Protein AF-A0AAV7JMI4-F1 (afdb_monomer)

Sequence (101 aa):
MSITIGGTFTEIEFSDTDESDTSDNESENPVVENICVICLMPRTTTWIFLPCKHANCCAACSKRIEELNQTHPVCRAPIISRFQIMLSSYTHVYPLFHSFT

Solvent-accessible surface area (backbone atoms only — not comparable to full-atom values): 7055 Å² total; per-residue (Å²): 139,85,86,82,83,86,78,82,88,76,86,75,88,79,80,88,81,91,78,85,80,84,72,88,72,84,65,84,66,76,76,72,85,43,47,12,79,83,80,71,41,81,35,96,48,40,36,34,35,32,82,77,65,50,60,50,36,25,71,69,58,50,53,50,39,64,75,72,67,38,41,38,88,87,81,63,43,62,49,81,49,71,50,78,49,84,78,77,79,78,77,84,85,74,88,92,82,82,85,93,126

Organism: NCBI:txid111878

Mean predicted aligned error: 17.07 Å

Structure (mmCIF, N/CA/C/O backbone):
data_AF-A0AAV7JMI4-F1
#
_entry.id   AF-A0AAV7JMI4-F1
#
loop_
_atom_site.group_PDB
_atom_site.id
_atom_site.type_symbol
_atom_site.label_atom_id
_atom_site.label_alt_id
_atom_site.label_comp_id
_atom_site.label_asym_id
_atom_site.label_entity_id
_atom_site.label_seq_id
_atom_site.pdbx_PDB_ins_code
_atom_site.Cartn_x
_atom_site.Cartn_y
_atom_site.Cartn_z
_atom_site.occupancy
_atom_site.B_iso_or_equiv
_atom_site.auth_seq_id
_atom_site.auth_comp_id
_atom_site.auth_asym_id
_atom_site.auth_atom_id
_atom_site.pdbx_PDB_model_num
ATOM 1 N N . MET A 1 1 ? -48.925 5.303 -17.552 1.00 41.19 1 ME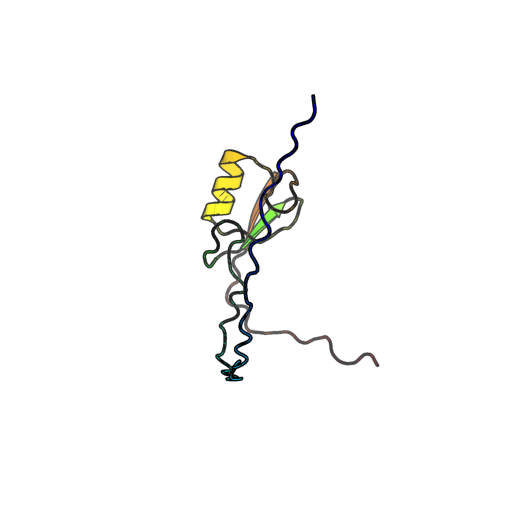T A N 1
ATOM 2 C CA . MET A 1 1 ? -48.514 6.547 -18.234 1.00 41.19 1 MET A CA 1
ATOM 3 C C . MET A 1 1 ? -47.257 6.211 -19.003 1.00 41.19 1 MET A C 1
ATOM 5 O O . MET A 1 1 ? -46.219 5.987 -18.398 1.00 41.19 1 MET A O 1
ATOM 9 N N . SER A 1 2 ? -47.409 5.993 -20.302 1.00 40.62 2 SER A N 1
ATOM 10 C CA . SER A 1 2 ? -46.362 5.483 -21.184 1.00 40.62 2 SER A CA 1
ATOM 11 C C . SER A 1 2 ? -45.641 6.676 -21.794 1.00 40.62 2 SER A C 1
ATOM 13 O O . SER A 1 2 ? -46.296 7.526 -22.390 1.00 40.62 2 SER A O 1
ATOM 15 N N . ILE A 1 3 ? -44.321 6.754 -21.648 1.00 55.12 3 ILE A N 1
ATOM 16 C CA . ILE A 1 3 ? -43.516 7.726 -22.390 1.00 55.12 3 ILE A CA 1
ATOM 17 C C . ILE A 1 3 ? -42.941 6.978 -23.587 1.00 55.12 3 ILE A C 1
ATOM 19 O O . ILE A 1 3 ? -41.970 6.236 -23.478 1.00 55.12 3 ILE A O 1
ATOM 23 N N . THR A 1 4 ? -43.611 7.125 -24.724 1.00 47.91 4 THR A N 1
ATOM 24 C CA . THR A 1 4 ? -43.099 6.748 -26.040 1.00 47.91 4 THR A CA 1
ATOM 25 C C . THR A 1 4 ? -42.148 7.837 -26.514 1.00 47.91 4 THR A C 1
ATOM 27 O O . THR A 1 4 ? -42.587 8.961 -26.755 1.00 47.91 4 THR A O 1
ATOM 30 N N . ILE A 1 5 ? -40.867 7.512 -26.675 1.00 65.06 5 ILE A N 1
ATOM 31 C CA . ILE A 1 5 ? -39.925 8.364 -27.405 1.00 65.06 5 ILE A CA 1
ATOM 32 C C . ILE A 1 5 ? -39.696 7.698 -28.759 1.00 65.06 5 ILE A C 1
ATOM 34 O O . ILE A 1 5 ? -38.902 6.771 -28.888 1.00 65.06 5 ILE A O 1
ATOM 38 N N . GLY A 1 6 ? -40.468 8.144 -29.749 1.00 48.12 6 GLY A N 1
ATOM 39 C CA . GLY A 1 6 ? -40.142 7.969 -31.157 1.00 48.12 6 GLY A CA 1
ATOM 40 C C . GLY A 1 6 ? -39.098 9.014 -31.536 1.00 48.12 6 GLY A C 1
ATOM 41 O O . GLY A 1 6 ? -39.329 10.208 -31.351 1.00 48.12 6 GLY A O 1
ATOM 42 N N . GLY A 1 7 ? -37.950 8.564 -32.026 1.00 49.78 7 GLY A N 1
ATOM 43 C CA . GLY A 1 7 ? -36.860 9.416 -32.487 1.00 49.78 7 GLY A CA 1
ATOM 44 C C . GLY A 1 7 ? -36.130 8.711 -33.620 1.00 49.78 7 GLY A C 1
ATOM 45 O O . GLY A 1 7 ? -35.787 7.541 -33.506 1.00 49.78 7 GLY A O 1
ATOM 46 N N . THR A 1 8 ? -36.007 9.415 -34.733 1.00 48.16 8 THR A N 1
ATOM 47 C CA . THR A 1 8 ? -35.653 8.964 -36.080 1.00 48.16 8 THR A CA 1
ATOM 48 C C . THR A 1 8 ? -34.282 8.297 -36.179 1.00 48.16 8 THR A C 1
ATOM 50 O O . THR A 1 8 ? -33.296 8.809 -35.658 1.00 48.16 8 THR A O 1
ATOM 53 N N . PHE A 1 9 ? -34.242 7.177 -36.901 1.00 60.94 9 PHE A N 1
ATOM 54 C CA . PHE A 1 9 ? -33.045 6.431 -37.277 1.00 60.94 9 PHE A CA 1
ATOM 55 C C . PHE A 1 9 ? -32.174 7.306 -38.192 1.00 60.94 9 PHE A C 1
ATOM 57 O O . PHE A 1 9 ? -32.538 7.555 -39.338 1.00 60.94 9 PHE A O 1
ATOM 64 N N . THR A 1 10 ? -31.065 7.837 -37.680 1.00 56.00 10 THR A N 1
ATOM 65 C CA . THR A 1 10 ? -30.016 8.427 -38.520 1.00 56.00 10 THR A CA 1
ATOM 66 C C . THR A 1 10 ? -29.093 7.306 -38.969 1.00 56.00 10 THR A C 1
ATOM 68 O O . THR A 1 10 ? -28.399 6.713 -38.144 1.00 56.00 10 THR A O 1
ATOM 71 N N . GLU A 1 11 ? -29.121 7.007 -40.265 1.00 60.22 11 GLU A N 1
ATOM 72 C CA . GLU A 1 11 ? -28.150 6.148 -40.936 1.00 60.22 11 GLU A CA 1
ATOM 73 C C . GLU A 1 11 ? -26.770 6.805 -40.814 1.00 60.22 11 GLU A C 1
ATOM 75 O O . GLU A 1 11 ? -26.563 7.935 -41.252 1.00 60.22 11 GLU A O 1
ATOM 80 N N . ILE A 1 12 ? -25.842 6.129 -40.138 1.00 63.66 12 ILE A N 1
ATOM 81 C CA . ILE A 1 12 ? -24.442 6.540 -40.065 1.00 63.66 12 ILE A CA 1
ATOM 82 C C . ILE A 1 12 ? -23.722 5.676 -41.095 1.00 63.66 12 ILE A C 1
ATOM 84 O O . ILE A 1 12 ? -23.568 4.473 -40.888 1.00 63.66 12 ILE A O 1
ATOM 88 N N . GLU A 1 13 ? -23.335 6.275 -42.222 1.00 60.88 13 GLU A N 1
ATOM 89 C CA . GLU A 1 13 ? -22.467 5.633 -43.208 1.00 60.88 13 GLU A CA 1
ATOM 90 C C . GLU A 1 13 ? -21.093 5.391 -42.568 1.00 60.88 13 GLU A C 1
ATOM 92 O O . GLU A 1 13 ? -20.330 6.320 -42.299 1.00 60.88 13 GLU A O 1
ATOM 97 N N . PHE A 1 14 ? -20.804 4.126 -42.266 1.00 60.50 14 PHE A N 1
ATOM 98 C CA . PHE A 1 14 ? -19.501 3.684 -41.790 1.00 60.50 14 PHE A CA 1
ATOM 99 C C . PHE A 1 14 ? -18.606 3.462 -43.011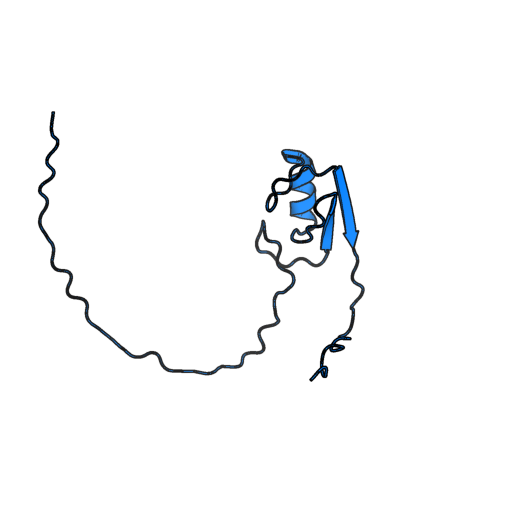 1.00 60.50 14 PHE A C 1
ATOM 101 O O . PHE A 1 14 ? -18.795 2.515 -43.769 1.00 60.50 14 PHE A O 1
ATOM 108 N N . SER A 1 15 ? -17.674 4.384 -43.240 1.00 60.19 15 SER A N 1
ATOM 109 C CA . SER A 1 15 ? -16.640 4.249 -44.264 1.00 60.19 15 SER A CA 1
ATOM 110 C C . SER A 1 15 ? -15.501 3.406 -43.687 1.00 60.19 15 SER A C 1
ATOM 112 O O . SER A 1 15 ? -14.736 3.899 -42.856 1.00 60.19 15 SER A O 1
ATOM 114 N N . ASP A 1 16 ? -15.388 2.156 -44.136 1.00 54.34 16 ASP A N 1
ATOM 115 C CA . ASP A 1 16 ? -14.231 1.296 -43.889 1.00 54.34 16 ASP A CA 1
ATOM 116 C C . ASP A 1 16 ? -12.986 1.908 -44.549 1.00 54.34 16 ASP A C 1
ATOM 118 O O . ASP A 1 16 ? -12.884 1.997 -45.773 1.00 54.34 16 ASP A O 1
ATOM 122 N N . THR A 1 17 ? -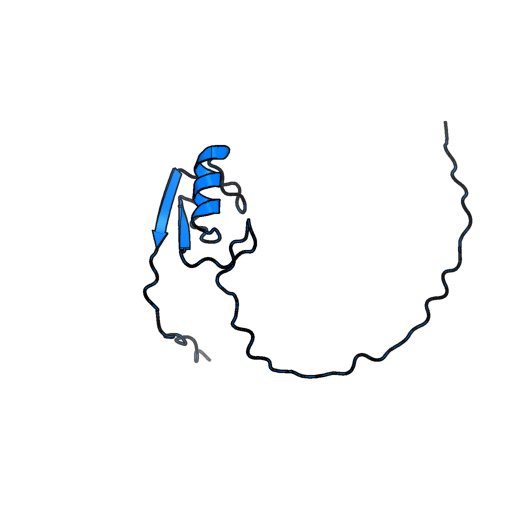12.031 2.366 -43.742 1.00 60.28 17 THR A N 1
ATOM 123 C CA . THR A 1 17 ? -10.667 2.654 -44.203 1.00 60.28 17 THR A CA 1
ATOM 124 C C . THR A 1 17 ? -9.726 1.745 -43.434 1.00 60.28 17 THR A C 1
ATOM 126 O O . THR A 1 17 ? -9.421 1.978 -42.265 1.00 60.28 17 THR A O 1
ATOM 129 N N . ASP A 1 18 ? -9.348 0.671 -44.115 1.00 54.44 18 ASP A N 1
ATOM 130 C CA . ASP A 1 18 ? -8.445 -0.380 -43.674 1.00 54.44 18 ASP A CA 1
ATOM 131 C C . ASP A 1 18 ? -7.028 -0.040 -44.148 1.00 54.44 18 ASP A C 1
ATOM 133 O O . ASP A 1 18 ? -6.712 -0.210 -45.319 1.00 54.44 18 ASP A O 1
ATOM 137 N N . GLU A 1 19 ? -6.205 0.504 -43.254 1.00 61.31 19 GLU A N 1
ATOM 138 C CA . GLU A 1 19 ? -4.757 0.667 -43.442 1.00 61.31 19 GLU A CA 1
ATOM 139 C C . GLU A 1 19 ? -4.098 0.597 -42.047 1.00 61.31 19 GLU A C 1
ATOM 141 O O . GLU A 1 19 ? -3.717 1.613 -41.459 1.00 61.31 19 GLU A O 1
ATOM 146 N N . SER A 1 20 ? -4.016 -0.600 -41.453 1.00 54.19 20 SER A N 1
ATOM 147 C CA . SER A 1 20 ? -3.144 -0.831 -40.293 1.00 54.19 20 SER A CA 1
ATOM 148 C C . SER A 1 20 ? -1.797 -1.362 -40.774 1.00 54.19 20 SER A C 1
ATOM 150 O O . SER A 1 20 ? -1.594 -2.569 -40.906 1.00 54.19 20 SER A O 1
ATOM 152 N N . ASP A 1 21 ? -0.891 -0.431 -41.051 1.00 51.69 21 ASP A N 1
ATOM 153 C CA . ASP A 1 21 ? 0.502 -0.695 -41.388 1.00 51.69 21 ASP A CA 1
ATOM 154 C C . ASP A 1 21 ? 1.204 -1.337 -40.174 1.00 51.69 21 ASP A C 1
ATOM 156 O O . ASP A 1 21 ? 1.407 -0.716 -39.124 1.00 51.69 21 ASP A O 1
ATOM 160 N N . THR A 1 22 ? 1.513 -2.628 -40.297 1.00 55.84 22 THR A N 1
ATOM 161 C CA . THR A 1 22 ? 2.334 -3.405 -39.362 1.00 55.84 22 THR A CA 1
ATOM 162 C C . THR A 1 22 ? 3.755 -2.852 -39.356 1.00 55.84 22 THR A C 1
ATOM 164 O O . THR A 1 22 ? 4.608 -3.258 -40.143 1.00 55.84 22 THR A O 1
ATOM 167 N N . SER A 1 23 ? 4.023 -1.929 -38.438 1.00 52.69 23 SER A N 1
ATOM 168 C CA . SER A 1 23 ? 5.382 -1.606 -38.023 1.00 52.69 23 SER A CA 1
ATOM 169 C C . SER A 1 23 ? 5.677 -2.360 -36.731 1.00 52.69 23 SER A C 1
ATOM 171 O O . SER A 1 23 ? 5.344 -1.901 -35.636 1.00 52.69 23 SER A O 1
ATOM 173 N N . ASP A 1 24 ? 6.298 -3.532 -36.877 1.00 53.59 24 ASP A N 1
ATOM 174 C CA . ASP A 1 24 ? 6.979 -4.245 -35.797 1.00 53.59 24 ASP A CA 1
ATOM 175 C C . ASP A 1 24 ? 8.176 -3.404 -35.343 1.00 53.59 24 ASP A C 1
ATOM 177 O O . ASP A 1 24 ? 9.327 -3.619 -35.724 1.00 53.59 24 ASP A O 1
ATOM 181 N N . ASN A 1 25 ? 7.892 -2.374 -34.553 1.00 51.12 25 ASN A N 1
ATOM 182 C CA . ASN A 1 25 ? 8.906 -1.671 -33.798 1.00 51.12 25 ASN A CA 1
ATOM 183 C C . ASN A 1 25 ? 9.042 -2.418 -32.476 1.00 51.12 25 ASN A C 1
ATOM 185 O O . ASN A 1 25 ? 8.317 -2.155 -31.513 1.00 51.12 25 ASN A O 1
ATOM 189 N N . GLU A 1 26 ? 9.953 -3.390 -32.460 1.00 58.81 26 GLU A N 1
ATOM 190 C CA . GLU A 1 26 ? 10.466 -4.035 -31.254 1.00 58.81 26 GLU A CA 1
ATOM 191 C C . GLU A 1 26 ? 11.272 -2.993 -30.454 1.00 58.81 26 GLU A C 1
ATOM 193 O O . GLU A 1 26 ? 12.488 -3.055 -30.300 1.00 58.81 26 GLU A O 1
ATOM 198 N N . SER A 1 27 ? 10.578 -1.953 -29.991 1.00 47.25 27 SER A N 1
ATOM 199 C CA . SER A 1 27 ? 11.091 -1.031 -29.001 1.00 47.25 27 SER A CA 1
ATOM 200 C C . SER A 1 27 ? 11.103 -1.820 -27.713 1.00 47.25 27 SER A C 1
ATOM 202 O O . SER A 1 27 ? 10.045 -2.176 -27.193 1.00 47.25 27 SER A O 1
ATOM 204 N N . GLU A 1 28 ? 12.307 -2.085 -27.227 1.00 59.03 28 GLU A N 1
ATOM 205 C CA . GLU A 1 28 ? 12.632 -2.529 -25.880 1.00 59.03 28 GLU A CA 1
ATOM 206 C C . GLU A 1 28 ? 11.819 -1.695 -24.881 1.00 59.03 28 GLU A C 1
ATOM 208 O O . GLU A 1 28 ? 12.236 -0.630 -24.427 1.00 59.03 28 GLU A O 1
ATOM 213 N N . ASN A 1 29 ? 10.584 -2.111 -24.613 1.00 47.72 29 ASN A N 1
ATOM 214 C CA . ASN A 1 29 ? 9.715 -1.436 -23.675 1.00 47.72 29 ASN A CA 1
ATOM 215 C C . ASN A 1 29 ? 10.338 -1.771 -22.325 1.00 47.72 29 ASN A C 1
ATOM 217 O O . ASN A 1 29 ? 10.355 -2.959 -21.983 1.00 47.72 29 ASN A O 1
ATOM 221 N N . PRO A 1 30 ? 10.917 -0.809 -21.580 1.00 55.22 30 PRO A N 1
ATOM 222 C CA . PRO A 1 30 ? 11.397 -1.107 -20.247 1.00 55.22 30 PRO A CA 1
ATOM 223 C C . PRO A 1 30 ? 10.157 -1.550 -19.496 1.00 55.22 30 PRO A C 1
ATOM 225 O O . PRO A 1 30 ? 9.300 -0.720 -19.201 1.00 55.22 30 PRO A O 1
ATOM 228 N N . VAL A 1 31 ? 10.002 -2.861 -19.302 1.00 54.47 31 VAL A N 1
ATOM 229 C CA . VAL A 1 31 ? 8.781 -3.431 -18.756 1.00 54.47 31 VAL A CA 1
ATOM 230 C C . VAL A 1 31 ? 8.557 -2.688 -17.452 1.00 54.47 31 VAL A C 1
ATOM 232 O O . VAL A 1 31 ? 9.365 -2.775 -16.523 1.00 54.47 31 VAL A O 1
ATOM 235 N N . VAL A 1 32 ? 7.529 -1.838 -17.416 1.00 56.59 32 VAL A N 1
ATOM 236 C CA . VAL A 1 32 ? 7.274 -0.975 -16.267 1.00 56.59 32 VAL A CA 1
ATOM 237 C C . VAL A 1 32 ? 6.593 -1.847 -15.213 1.00 56.59 32 VAL A C 1
ATOM 239 O O . VAL A 1 32 ? 5.465 -1.613 -14.795 1.00 56.59 32 VAL A O 1
ATOM 242 N N . GLU A 1 33 ? 7.271 -2.908 -14.774 1.00 67.31 33 GLU A N 1
ATOM 243 C CA . GLU A 1 33 ? 6.766 -3.890 -13.805 1.00 67.31 33 GLU A CA 1
ATOM 244 C C . GLU A 1 33 ? 6.532 -3.241 -12.429 1.00 67.31 33 GLU A C 1
ATOM 246 O O . GLU A 1 33 ? 5.879 -3.783 -11.529 1.00 67.31 33 GLU A O 1
ATOM 251 N N . ASN A 1 34 ? 7.021 -2.009 -12.272 1.00 80.62 34 ASN A N 1
ATOM 252 C CA . ASN A 1 34 ? 6.998 -1.240 -11.050 1.00 80.62 34 ASN A CA 1
ATOM 253 C C . ASN A 1 34 ? 6.136 0.028 -11.145 1.00 80.62 34 ASN A C 1
ATOM 255 O O . ASN A 1 34 ? 6.597 1.104 -10.791 1.00 80.62 34 ASN A O 1
ATOM 259 N N . ILE A 1 35 ? 4.870 -0.075 -11.566 1.00 91.00 35 ILE A N 1
ATOM 260 C CA . ILE A 1 35 ? 3.886 1.026 -11.464 1.00 91.00 35 ILE A CA 1
ATOM 261 C C . ILE A 1 35 ? 2.995 0.866 -10.223 1.00 91.00 35 ILE A C 1
ATOM 263 O O . ILE A 1 35 ? 2.541 -0.227 -9.888 1.00 91.00 35 ILE A O 1
ATOM 267 N N . CYS A 1 36 ? 2.728 1.954 -9.504 1.00 91.69 36 CYS A N 1
ATOM 268 C CA . CYS A 1 36 ? 1.718 1.979 -8.446 1.00 91.69 36 CYS A CA 1
ATOM 269 C C . CYS A 1 36 ? 0.301 1.917 -9.038 1.00 91.69 36 CYS A C 1
ATOM 271 O O . CYS A 1 36 ? -0.068 2.792 -9.813 1.00 91.69 36 CYS A O 1
ATOM 273 N N . VAL A 1 37 ? -0.541 0.975 -8.606 1.00 91.44 37 VAL A N 1
ATOM 274 C CA . VAL A 1 37 ? -1.909 0.820 -9.156 1.00 91.44 37 VAL A CA 1
ATOM 275 C C . VAL A 1 37 ? -2.877 1.943 -8.765 1.00 91.44 37 VAL A C 1
ATOM 277 O O . VAL A 1 37 ? -3.987 2.002 -9.277 1.00 91.44 37 VAL A O 1
ATOM 280 N N . ILE A 1 38 ? -2.479 2.823 -7.841 1.00 92.69 38 ILE A N 1
ATOM 281 C CA . ILE A 1 38 ? -3.325 3.914 -7.336 1.00 92.69 38 ILE A CA 1
ATOM 282 C C . ILE A 1 38 ? -3.049 5.217 -8.077 1.00 92.69 38 ILE A C 1
ATOM 284 O O . ILE A 1 38 ? -3.980 5.892 -8.496 1.00 92.69 38 ILE A O 1
ATOM 288 N N . CYS A 1 39 ? -1.775 5.594 -8.208 1.00 94.44 39 CYS A N 1
ATOM 289 C CA . CYS A 1 39 ? -1.387 6.851 -8.850 1.00 94.44 39 CYS A CA 1
ATOM 290 C C . CYS A 1 39 ? -0.812 6.675 -10.256 1.00 94.44 39 CYS A C 1
ATOM 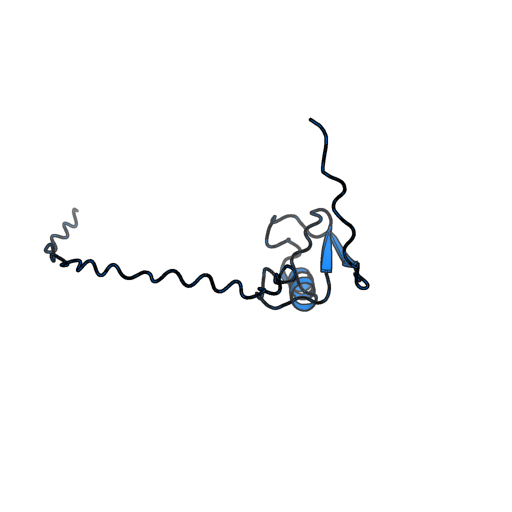292 O O . CYS A 1 39 ? -0.497 7.674 -10.889 1.00 94.44 39 CYS A O 1
ATOM 294 N N . LEU A 1 40 ? -0.637 5.434 -10.720 1.00 93.00 40 LEU A N 1
ATOM 295 C CA . LEU A 1 40 ? -0.058 5.090 -12.022 1.00 93.00 40 LEU A CA 1
ATOM 296 C C . LEU A 1 40 ? 1.361 5.639 -12.254 1.00 93.00 40 LEU A C 1
ATOM 298 O O . LEU A 1 40 ? 1.855 5.648 -13.375 1.00 93.00 40 LEU A O 1
ATOM 302 N N . MET A 1 41 ? 2.049 6.037 -11.181 1.00 92.06 41 MET A N 1
ATOM 303 C CA . MET A 1 41 ? 3.438 6.486 -11.230 1.00 92.06 41 MET A CA 1
ATOM 304 C C . MET A 1 41 ? 4.406 5.324 -10.973 1.00 92.06 41 MET A C 1
ATOM 306 O O 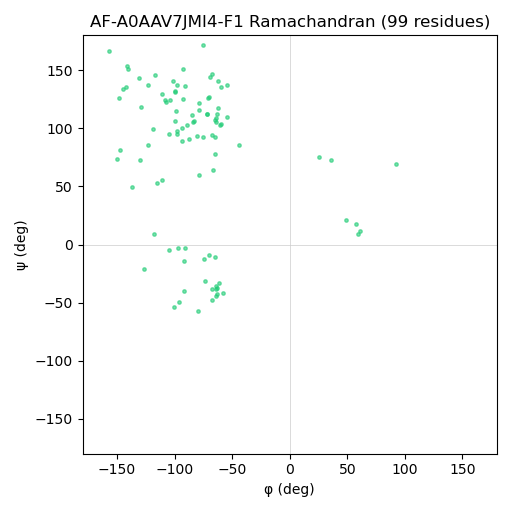. MET A 1 41 ? 4.069 4.413 -10.199 1.00 92.06 41 MET A O 1
ATOM 310 N N . PRO A 1 42 ? 5.629 5.374 -11.532 1.00 89.75 42 PRO A N 1
ATOM 311 C CA . PRO A 1 42 ? 6.694 4.441 -11.187 1.00 89.75 42 PRO A CA 1
ATOM 312 C C . PRO A 1 42 ? 6.953 4.407 -9.674 1.00 89.75 42 PRO A C 1
ATOM 314 O O . PRO A 1 42 ? 6.986 5.441 -9.001 1.00 89.75 42 PRO A O 1
ATOM 317 N N . ARG A 1 43 ? 7.141 3.208 -9.123 1.00 88.00 43 ARG A N 1
ATOM 318 C CA . ARG A 1 43 ? 7.467 2.966 -7.715 1.00 88.00 43 ARG A CA 1
ATOM 319 C C . ARG A 1 43 ? 8.900 2.444 -7.615 1.00 88.00 43 ARG A C 1
ATOM 321 O O . ARG A 1 43 ? 9.264 1.480 -8.272 1.00 88.00 43 ARG A O 1
ATOM 328 N N . THR A 1 44 ? 9.704 3.057 -6.754 1.00 83.50 44 THR A N 1
ATOM 329 C CA . THR A 1 44 ? 11.076 2.606 -6.443 1.00 83.50 44 THR A CA 1
ATOM 330 C C . THR A 1 44 ? 11.131 1.660 -5.246 1.00 83.50 44 THR A C 1
ATOM 332 O O . THR A 1 44 ? 12.145 1.021 -4.991 1.00 83.50 44 THR A O 1
ATOM 335 N N . THR A 1 45 ? 10.044 1.588 -4.478 1.00 83.56 45 THR A N 1
ATOM 336 C CA . THR A 1 45 ? 9.935 0.792 -3.256 1.00 83.56 45 THR A CA 1
ATOM 337 C C . THR A 1 45 ? 8.660 -0.030 -3.295 1.00 83.56 45 THR A C 1
ATOM 339 O O . THR A 1 45 ? 7.623 0.433 -3.783 1.00 83.56 45 THR A O 1
ATOM 342 N N . THR A 1 46 ? 8.741 -1.244 -2.759 1.00 86.69 46 THR A N 1
ATOM 343 C CA . THR A 1 46 ? 7.616 -2.175 -2.700 1.00 86.69 46 THR A CA 1
ATOM 344 C C . THR A 1 46 ? 7.127 -2.267 -1.262 1.00 86.69 46 THR A C 1
ATOM 346 O O . THR A 1 46 ? 7.894 -2.596 -0.359 1.00 86.69 46 THR A O 1
ATOM 349 N N . TRP A 1 47 ? 5.849 -1.963 -1.047 1.00 91.62 47 TRP A N 1
ATOM 350 C CA . TRP A 1 47 ? 5.195 -2.035 0.259 1.00 91.62 47 TRP A CA 1
ATOM 351 C C . TRP A 1 47 ? 4.226 -3.203 0.286 1.00 91.62 47 TRP A C 1
ATOM 353 O O . TRP A 1 47 ? 3.332 -3.256 -0.555 1.00 91.62 47 TRP A O 1
ATOM 363 N N . ILE A 1 48 ? 4.387 -4.105 1.252 1.00 93.56 48 ILE A N 1
ATOM 364 C CA . ILE A 1 48 ? 3.485 -5.240 1.454 1.00 93.56 48 ILE A CA 1
ATOM 365 C C . ILE A 1 48 ? 2.503 -4.918 2.573 1.00 93.56 48 ILE A C 1
ATOM 367 O O . ILE A 1 48 ? 2.916 -4.502 3.655 1.00 93.56 48 ILE A O 1
ATOM 371 N N . PHE A 1 49 ? 1.215 -5.158 2.328 1.00 94.81 49 PHE A N 1
ATOM 372 C CA . PHE A 1 49 ? 0.154 -5.006 3.326 1.00 94.81 49 PHE A CA 1
ATOM 373 C C . PHE A 1 49 ? -0.245 -6.355 3.927 1.00 94.81 49 PHE A C 1
ATOM 375 O O . PHE A 1 49 ? -0.526 -7.307 3.198 1.00 94.81 49 PHE A O 1
ATOM 382 N N . LEU A 1 50 ? -0.338 -6.443 5.251 1.00 94.69 50 LEU A N 1
ATOM 383 C CA . LEU A 1 50 ? -0.794 -7.637 5.960 1.00 94.69 50 LEU A CA 1
ATOM 384 C C . LEU A 1 50 ? -2.255 -7.492 6.410 1.00 94.69 50 LEU A C 1
ATOM 386 O O . LEU A 1 50 ? -2.653 -6.406 6.836 1.00 94.69 50 LEU A O 1
ATOM 390 N N . PRO A 1 51 ? -3.056 -8.574 6.322 1.00 95.06 51 PRO A N 1
ATOM 391 C CA . PRO A 1 51 ? -2.662 -9.954 6.001 1.00 95.06 51 PRO A CA 1
ATOM 392 C C . PRO A 1 51 ? -2.706 -10.307 4.503 1.00 95.06 51 PRO A C 1
ATOM 394 O O . PRO A 1 51 ? -2.345 -11.418 4.127 1.00 95.06 51 PRO A O 1
ATOM 397 N N . CYS A 1 52 ? -3.150 -9.394 3.638 1.00 95.62 52 CYS A N 1
ATOM 398 C CA . CYS A 1 52 ? -3.470 -9.715 2.243 1.00 95.62 52 CYS A CA 1
ATOM 399 C C . CYS A 1 52 ? -2.264 -9.938 1.309 1.00 95.62 52 CYS A C 1
ATOM 401 O O . CYS A 1 52 ? -2.454 -10.433 0.203 1.00 95.62 52 CYS A O 1
ATOM 403 N N . LYS A 1 53 ? -1.046 -9.580 1.733 1.00 93.88 53 LYS A N 1
ATOM 404 C CA . LYS A 1 53 ? 0.235 -9.744 1.017 1.00 93.88 53 LYS A CA 1
ATOM 405 C C . LYS A 1 53 ? 0.346 -9.011 -0.329 1.00 93.88 53 LYS A C 1
ATOM 407 O O . LYS A 1 53 ? 1.298 -9.239 -1.068 1.00 93.88 53 LYS A O 1
ATOM 412 N N . HIS A 1 54 ? -0.579 -8.108 -0.648 1.00 94.44 54 HIS A N 1
ATOM 413 C CA . HIS A 1 54 ? -0.500 -7.308 -1.870 1.00 94.44 54 HIS A CA 1
ATOM 414 C C . HIS A 1 54 ? 0.641 -6.292 -1.799 1.00 94.44 54 HIS A C 1
ATOM 416 O O . HIS A 1 54 ? 0.904 -5.722 -0.739 1.00 94.44 54 HIS A O 1
ATOM 422 N N . ALA A 1 55 ? 1.282 -6.068 -2.948 1.00 91.88 55 ALA A N 1
ATOM 423 C CA . ALA A 1 55 ? 2.514 -5.298 -3.079 1.00 91.88 55 ALA A CA 1
ATOM 424 C C . ALA A 1 55 ? 2.486 -4.342 -4.289 1.00 91.88 55 ALA A C 1
ATOM 426 O O . ALA A 1 55 ? 3.375 -4.346 -5.135 1.00 91.88 55 ALA A O 1
ATOM 427 N N . ASN A 1 56 ? 1.418 -3.554 -4.414 1.00 91.06 56 ASN A N 1
ATOM 428 C CA . ASN A 1 56 ? 1.081 -2.816 -5.641 1.00 91.06 56 ASN A CA 1
ATOM 429 C C . ASN A 1 56 ? 1.059 -1.286 -5.481 1.00 91.06 56 ASN A C 1
ATOM 431 O O . ASN A 1 56 ? 0.650 -0.570 -6.395 1.00 91.06 56 ASN A O 1
ATOM 435 N N . CYS A 1 57 ? 1.509 -0.773 -4.335 1.00 90.94 57 CYS A N 1
ATOM 436 C CA . CYS A 1 57 ? 1.460 0.649 -4.005 1.00 90.94 57 CYS A CA 1
ATOM 437 C C . CYS A 1 57 ? 2.859 1.245 -3.816 1.00 90.94 57 CYS A C 1
ATOM 439 O O . CYS A 1 57 ? 3.752 0.601 -3.267 1.00 90.94 57 CYS A O 1
ATOM 441 N N . CYS A 1 58 ? 3.028 2.512 -4.199 1.00 92.62 58 CYS A N 1
ATOM 442 C CA . CYS A 1 58 ? 4.204 3.298 -3.828 1.00 92.62 58 CYS A CA 1
ATOM 443 C C . CYS A 1 58 ? 4.145 3.753 -2.355 1.00 92.62 58 CYS A C 1
ATOM 445 O O . CYS A 1 58 ? 3.117 3.633 -1.677 1.00 92.62 58 CYS A O 1
ATOM 447 N N . ALA A 1 59 ? 5.242 4.333 -1.859 1.00 92.31 59 ALA A N 1
ATOM 448 C CA . ALA A 1 59 ? 5.345 4.845 -0.489 1.00 92.31 59 ALA A CA 1
ATOM 449 C C . ALA A 1 59 ? 4.287 5.914 -0.148 1.00 92.31 59 ALA A C 1
ATOM 451 O O . ALA A 1 59 ? 3.685 5.873 0.924 1.00 92.31 59 ALA A O 1
ATOM 452 N N . ALA A 1 60 ? 4.015 6.842 -1.071 1.00 94.00 60 ALA A N 1
ATOM 453 C CA . ALA A 1 60 ? 3.039 7.909 -0.847 1.00 94.00 60 ALA A CA 1
ATOM 454 C C . ALA A 1 60 ? 1.607 7.360 -0.745 1.00 94.00 60 ALA A C 1
ATOM 456 O O . ALA A 1 60 ? 0.880 7.669 0.199 1.00 94.00 60 ALA A O 1
ATOM 457 N N . CYS A 1 61 ? 1.209 6.496 -1.683 1.00 94.06 61 CYS A N 1
ATOM 458 C CA . CYS A 1 61 ? -0.127 5.906 -1.675 1.00 94.06 61 CYS A CA 1
ATOM 459 C C . CYS A 1 61 ? -0.330 4.951 -0.495 1.00 94.06 61 CYS A C 1
ATOM 461 O O . CYS A 1 61 ? -1.396 4.963 0.111 1.00 94.06 61 CYS A O 1
ATOM 463 N N . SER A 1 62 ? 0.687 4.167 -0.127 1.00 93.06 62 SER A N 1
ATOM 464 C CA . SER A 1 62 ? 0.595 3.274 1.033 1.00 93.06 62 SER A CA 1
ATOM 465 C C . SER A 1 62 ? 0.412 4.032 2.349 1.00 93.06 62 SER A C 1
ATOM 467 O O . SER A 1 62 ? -0.396 3.603 3.170 1.00 93.06 62 SER A O 1
ATOM 469 N N . LYS A 1 63 ? 1.063 5.191 2.521 1.00 93.12 63 LYS A N 1
ATOM 470 C CA . LYS A 1 63 ? 0.823 6.077 3.671 1.00 93.12 63 LYS A CA 1
ATOM 471 C C . LYS A 1 63 ? -0.606 6.628 3.682 1.00 93.12 63 LYS A C 1
ATOM 473 O O . LYS A 1 63 ? -1.278 6.582 4.703 1.00 93.12 63 LYS A O 1
ATOM 478 N N . ARG A 1 64 ? -1.105 7.073 2.527 1.00 94.12 64 ARG A N 1
ATOM 479 C CA . ARG A 1 64 ? -2.464 7.621 2.414 1.00 94.12 64 ARG A CA 1
ATOM 480 C C . ARG A 1 64 ? -3.556 6.591 2.724 1.00 94.12 64 ARG A C 1
ATOM 482 O O . ARG A 1 64 ? -4.582 6.941 3.296 1.00 94.12 64 ARG A O 1
ATOM 489 N N . ILE A 1 65 ? -3.352 5.325 2.355 1.00 92.56 65 ILE A N 1
ATOM 490 C CA . ILE A 1 65 ? -4.288 4.240 2.692 1.00 92.56 65 ILE A CA 1
ATOM 491 C C . ILE A 1 65 ? -4.379 4.043 4.212 1.00 92.56 65 ILE A C 1
ATOM 493 O O . ILE A 1 65 ? -5.476 3.850 4.741 1.00 92.56 65 ILE A O 1
ATOM 497 N N . GLU A 1 66 ? -3.233 4.090 4.893 1.00 89.38 66 GLU A N 1
ATOM 498 C CA . GLU A 1 66 ? -3.134 3.952 6.348 1.00 89.38 66 GLU A CA 1
ATOM 499 C C . GLU A 1 66 ? -3.842 5.101 7.081 1.00 89.38 66 GLU A C 1
ATOM 501 O O . GLU A 1 66 ? -4.519 4.857 8.075 1.00 89.38 66 GLU A O 1
ATOM 506 N N . GLU A 1 67 ? -3.752 6.324 6.553 1.00 90.06 67 GLU A N 1
ATOM 507 C CA . GLU A 1 67 ? -4.384 7.519 7.131 1.00 90.06 67 GLU A CA 1
ATOM 508 C C . GLU A 1 67 ? -5.910 7.574 6.930 1.00 90.06 67 GLU A C 1
ATOM 510 O O 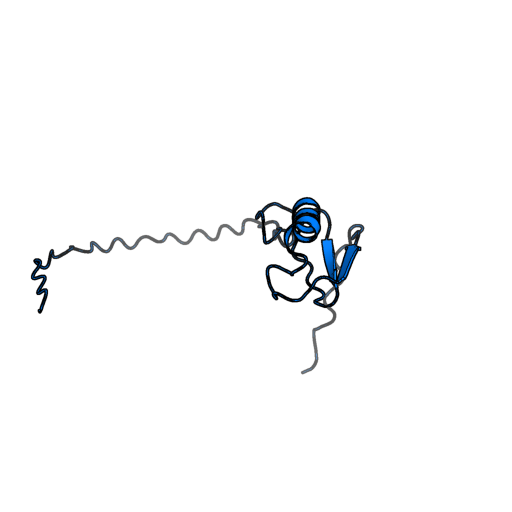. GLU A 1 67 ? -6.605 8.141 7.769 1.00 90.06 67 GLU A O 1
ATOM 515 N N . LEU A 1 68 ? -6.441 7.028 5.826 1.00 88.94 68 LEU A N 1
ATOM 516 C CA . LEU A 1 68 ? -7.846 7.236 5.441 1.00 88.94 68 LEU A CA 1
ATOM 517 C C . LEU A 1 68 ? -8.783 6.077 5.785 1.00 88.94 68 LEU A C 1
ATOM 519 O O . LEU A 1 68 ? -9.825 6.304 6.389 1.00 88.94 68 LEU A O 1
ATOM 523 N N . ASN A 1 69 ? -8.459 4.857 5.348 1.00 79.12 69 ASN A N 1
ATOM 524 C CA . ASN A 1 69 ? -9.447 3.771 5.299 1.00 79.12 69 ASN A CA 1
ATOM 525 C C . ASN A 1 69 ? -9.006 2.492 6.013 1.00 79.12 69 ASN A C 1
ATOM 527 O O . ASN A 1 69 ? -9.861 1.663 6.300 1.00 79.12 69 ASN A O 1
ATOM 531 N N . GLN A 1 70 ? -7.700 2.278 6.238 1.00 85.06 70 GLN A N 1
ATOM 532 C CA . GLN A 1 70 ? -7.152 1.019 6.776 1.00 85.06 70 GLN A CA 1
ATOM 533 C C . GLN A 1 70 ? -7.658 -0.257 6.061 1.00 85.06 70 GLN A C 1
ATOM 535 O O . GLN A 1 70 ? -7.567 -1.359 6.591 1.00 85.06 70 GLN A O 1
ATOM 540 N N . THR A 1 71 ? -8.161 -0.143 4.829 1.00 93.69 71 THR A N 1
ATOM 541 C CA . THR A 1 71 ? -8.594 -1.262 3.981 1.00 93.69 71 THR A CA 1
ATOM 542 C C . THR A 1 71 ? -7.844 -1.220 2.662 1.00 93.69 71 THR A C 1
ATOM 544 O O . THR A 1 71 ? -7.708 -0.156 2.053 1.00 93.69 71 THR A O 1
ATOM 547 N N . HIS A 1 72 ? -7.395 -2.374 2.183 1.00 92.88 72 HIS A N 1
ATOM 548 C CA . HIS A 1 72 ? -6.617 -2.455 0.957 1.00 92.88 72 HIS A CA 1
ATOM 549 C C . HIS A 1 72 ? -7.480 -2.156 -0.286 1.00 92.88 72 HIS A C 1
ATOM 551 O O . HIS A 1 72 ? -8.473 -2.850 -0.495 1.00 92.88 72 HIS A O 1
ATOM 557 N N . PRO A 1 73 ? -7.103 -1.225 -1.183 1.00 91.19 73 PRO A N 1
ATOM 558 C CA . PRO A 1 73 ? -7.959 -0.832 -2.313 1.00 91.19 73 PRO A CA 1
ATOM 559 C C . PRO A 1 73 ? -8.288 -1.956 -3.306 1.00 91.19 73 PRO A C 1
ATOM 561 O O . PRO A 1 73 ? -9.380 -1.986 -3.860 1.00 91.19 73 PRO A O 1
ATOM 564 N N . VAL A 1 74 ? -7.359 -2.896 -3.514 1.00 92.19 74 VAL A N 1
ATOM 565 C CA . VAL A 1 74 ? -7.549 -4.011 -4.465 1.00 92.19 74 VAL A CA 1
ATOM 566 C C . VAL A 1 74 ? -8.406 -5.144 -3.895 1.00 92.19 74 VAL A C 1
ATOM 568 O O . VAL A 1 74 ? -9.433 -5.482 -4.465 1.00 92.19 74 VAL A O 1
ATOM 571 N N . CYS A 1 75 ? -8.013 -5.733 -2.764 1.00 94.88 75 CYS A N 1
ATOM 572 C CA . CYS A 1 75 ? -8.707 -6.896 -2.201 1.00 94.88 75 CYS A CA 1
ATOM 573 C C . CYS A 1 75 ? -9.722 -6.565 -1.100 1.00 94.88 75 CYS A C 1
ATOM 575 O O . CYS A 1 75 ? -10.367 -7.473 -0.588 1.00 94.88 75 CYS A O 1
ATOM 577 N N . ARG A 1 76 ? -9.843 -5.291 -0.702 1.00 94.56 76 ARG A N 1
ATOM 578 C CA . ARG A 1 76 ? -10.743 -4.798 0.358 1.00 94.56 76 ARG A CA 1
ATOM 579 C C . ARG A 1 76 ? -10.513 -5.414 1.745 1.00 94.56 76 ARG A C 1
ATOM 581 O O . ARG A 1 76 ? -11.293 -5.168 2.656 1.00 94.56 76 ARG A O 1
ATOM 588 N N . ALA A 1 77 ? -9.433 -6.174 1.926 1.00 94.56 77 ALA A N 1
ATOM 589 C CA . ALA A 1 77 ? -9.060 -6.738 3.215 1.00 94.56 77 ALA A CA 1
ATOM 590 C C . ALA A 1 77 ? -8.646 -5.630 4.204 1.00 94.56 77 ALA A C 1
ATOM 592 O O . ALA A 1 77 ? -8.045 -4.636 3.775 1.00 94.56 77 ALA A O 1
ATOM 593 N N . PRO A 1 78 ? -8.910 -5.797 5.513 1.00 94.94 78 PRO A N 1
ATOM 594 C CA . PRO A 1 78 ? -8.398 -4.886 6.530 1.00 94.94 78 PRO A CA 1
ATOM 595 C C . PRO A 1 78 ? -6.866 -4.924 6.549 1.00 94.94 78 PRO A C 1
ATOM 597 O O . PRO A 1 78 ? -6.260 -5.985 6.399 1.00 94.94 78 PRO A O 1
ATOM 600 N N . ILE A 1 79 ? -6.241 -3.768 6.729 1.00 94.75 79 ILE A N 1
ATOM 601 C CA . ILE A 1 79 ? -4.793 -3.614 6.838 1.00 94.75 79 ILE A CA 1
ATOM 602 C C . ILE A 1 79 ? -4.453 -3.521 8.319 1.00 94.75 79 ILE A C 1
ATOM 604 O O . ILE A 1 79 ? -4.827 -2.566 8.990 1.00 94.75 79 ILE A O 1
ATOM 608 N N . ILE A 1 80 ? -3.723 -4.518 8.810 1.00 94.19 80 ILE A N 1
ATOM 609 C CA . ILE A 1 80 ? -3.251 -4.565 10.200 1.00 94.19 80 ILE A CA 1
ATOM 610 C C . ILE A 1 80 ? -1.866 -3.925 10.303 1.00 94.19 80 ILE A C 1
ATOM 612 O O . ILE A 1 80 ? -1.559 -3.222 11.259 1.00 94.19 80 ILE A O 1
ATOM 616 N N . SER A 1 81 ? -1.014 -4.179 9.313 1.00 92.44 81 SER A N 1
ATOM 617 C CA . SER A 1 81 ? 0.334 -3.626 9.252 1.00 92.44 81 SER A CA 1
ATOM 618 C C . SER A 1 81 ? 0.850 -3.607 7.818 1.00 92.44 81 SER A C 1
ATOM 620 O O . SER A 1 81 ? 0.287 -4.239 6.917 1.00 92.44 81 SER A O 1
ATOM 622 N N . ARG A 1 82 ? 1.941 -2.871 7.598 1.00 92.81 82 ARG A N 1
ATOM 623 C CA . ARG A 1 82 ? 2.677 -2.864 6.336 1.00 92.81 82 ARG A CA 1
ATOM 624 C C . ARG A 1 82 ? 4.173 -2.800 6.585 1.00 92.81 82 ARG A C 1
ATOM 626 O O . ARG A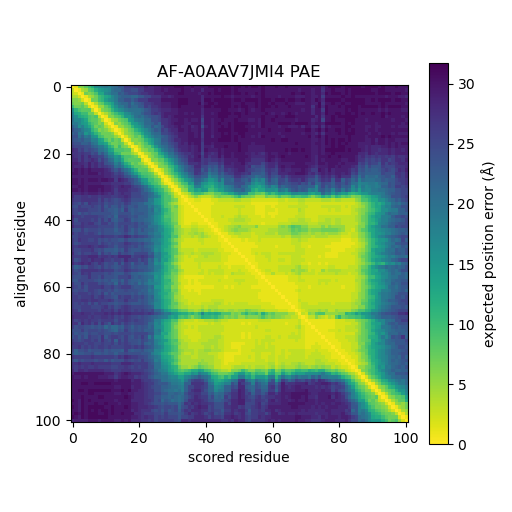 1 82 ? 4.610 -2.250 7.592 1.00 92.81 82 ARG A O 1
ATOM 633 N N . PHE A 1 83 ? 4.952 -3.315 5.648 1.00 93.12 83 PHE A N 1
ATOM 634 C CA . PHE A 1 83 ? 6.403 -3.176 5.677 1.00 93.12 83 PHE A CA 1
ATOM 635 C C . PHE A 1 83 ? 6.946 -2.933 4.275 1.00 93.12 83 PHE A C 1
ATOM 637 O O . PHE A 1 83 ? 6.357 -3.339 3.270 1.00 93.12 83 PHE A O 1
ATOM 644 N N . GLN A 1 84 ? 8.067 -2.227 4.222 1.00 91.50 84 GLN A N 1
ATOM 645 C CA . GLN A 1 84 ? 8.777 -1.937 2.991 1.00 91.50 84 GLN A CA 1
ATOM 646 C C . GLN A 1 84 ? 9.806 -3.033 2.728 1.00 91.50 84 GLN A C 1
ATOM 648 O O . GLN A 1 84 ? 10.556 -3.414 3.626 1.00 91.50 84 GLN A O 1
ATOM 653 N N . ILE A 1 85 ? 9.885 -3.484 1.481 1.00 86.56 85 ILE A N 1
ATOM 654 C CA . ILE A 1 85 ? 10.988 -4.308 0.998 1.00 86.56 85 ILE A CA 1
ATOM 655 C C . ILE A 1 85 ? 11.896 -3.425 0.149 1.00 86.56 85 ILE A C 1
ATOM 657 O O . ILE A 1 85 ? 11.455 -2.785 -0.810 1.00 86.56 85 ILE A O 1
ATOM 661 N N . MET A 1 86 ? 13.175 -3.391 0.513 1.00 75.50 86 MET A N 1
ATOM 662 C CA . MET A 1 86 ? 14.231 -2.833 -0.322 1.00 75.50 86 MET A CA 1
ATOM 663 C C . MET A 1 86 ? 14.773 -3.953 -1.205 1.00 75.50 86 MET A C 1
ATOM 665 O O . MET A 1 86 ? 15.523 -4.808 -0.741 1.00 75.50 86 MET A O 1
ATOM 669 N N . LEU A 1 87 ? 14.375 -3.974 -2.475 1.00 66.81 87 LEU A N 1
ATOM 670 C CA . LEU A 1 87 ? 15.011 -4.843 -3.458 1.00 66.81 87 LEU A CA 1
ATOM 671 C C . LEU A 1 87 ? 16.300 -4.151 -3.907 1.00 66.81 87 LEU A C 1
ATOM 673 O O . LEU A 1 87 ? 16.285 -3.289 -4.781 1.00 66.81 87 LEU A O 1
ATOM 677 N N . SER A 1 88 ? 17.412 -4.490 -3.256 1.00 53.72 88 SER A N 1
ATOM 678 C CA . SER A 1 88 ? 18.746 -4.138 -3.740 1.00 53.72 88 SER A CA 1
ATOM 679 C C . SER A 1 88 ? 18.988 -4.925 -5.025 1.00 53.72 88 SER A C 1
ATOM 681 O O . SER A 1 88 ? 19.338 -6.095 -4.937 1.00 53.72 88 SER A O 1
ATOM 683 N N . SER A 1 89 ? 18.703 -4.315 -6.182 1.00 57.84 89 SER A N 1
ATOM 684 C CA . SER A 1 89 ? 19.076 -4.770 -7.534 1.00 57.84 89 SER A CA 1
ATOM 685 C C . SER A 1 89 ? 19.305 -6.285 -7.651 1.00 57.84 89 SER A C 1
ATOM 687 O O . SER A 1 89 ? 20.444 -6.751 -7.703 1.00 57.84 89 SER A O 1
ATOM 689 N N . TYR A 1 90 ? 18.221 -7.062 -7.654 1.00 47.47 90 TYR A N 1
ATOM 690 C CA . TYR A 1 90 ? 18.292 -8.490 -7.942 1.00 47.47 90 TYR A CA 1
ATOM 691 C C . TYR A 1 90 ? 18.493 -8.646 -9.449 1.00 47.47 90 TYR A C 1
ATOM 693 O O . TYR A 1 90 ? 17.540 -8.621 -10.226 1.00 47.47 90 TYR A O 1
ATOM 701 N N . THR A 1 91 ? 19.750 -8.730 -9.874 1.00 50.12 91 THR A N 1
ATOM 702 C CA . THR A 1 91 ? 20.107 -9.150 -11.227 1.00 50.12 91 THR A CA 1
ATOM 703 C C . THR A 1 91 ? 19.572 -10.559 -11.452 1.00 50.12 91 THR A C 1
ATOM 705 O O . THR A 1 91 ? 20.119 -11.522 -10.926 1.00 50.12 91 THR A O 1
ATOM 708 N N . HIS A 1 92 ? 18.474 -10.643 -12.199 1.00 48.28 92 HIS A N 1
ATOM 709 C CA . HIS A 1 92 ? 18.195 -11.673 -13.196 1.00 48.28 92 HIS A CA 1
ATOM 710 C C . HIS A 1 92 ? 18.698 -13.092 -12.860 1.00 48.28 92 HIS A C 1
ATOM 712 O O . HIS A 1 92 ? 19.640 -13.590 -13.470 1.00 48.28 92 HIS A O 1
ATOM 718 N N . VAL A 1 93 ? 18.050 -13.783 -11.919 1.00 49.66 93 VAL A N 1
ATOM 719 C CA . VAL A 1 93 ? 18.217 -15.241 -11.775 1.00 49.66 93 VAL A CA 1
ATOM 720 C C . VAL A 1 93 ? 16.868 -15.950 -11.712 1.00 49.66 93 VAL A C 1
ATOM 722 O O . VAL A 1 93 ? 16.467 -16.451 -10.675 1.00 49.66 93 VAL A O 1
ATOM 725 N N . TYR A 1 94 ? 16.181 -16.021 -12.852 1.00 46.00 94 TYR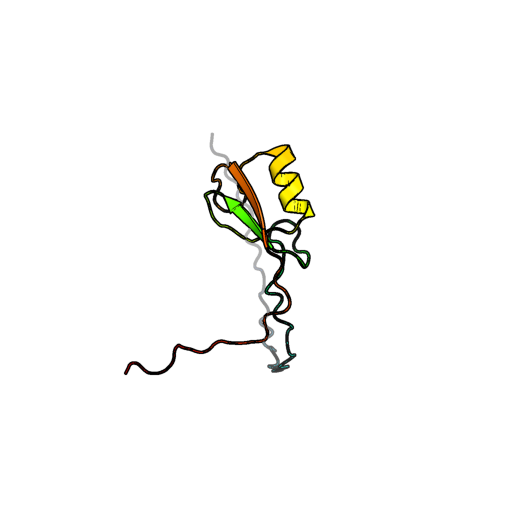 A N 1
ATOM 726 C CA . TYR A 1 94 ? 15.376 -17.187 -13.240 1.00 46.00 94 TYR A CA 1
ATOM 727 C C . TYR A 1 94 ? 15.493 -17.329 -14.769 1.00 46.00 94 TYR A C 1
ATOM 729 O O . TYR A 1 94 ? 15.457 -16.320 -15.471 1.00 46.00 94 TYR A O 1
ATOM 737 N N . PRO A 1 95 ? 15.739 -18.551 -15.274 1.00 48.19 95 PRO A N 1
ATOM 738 C CA . PRO A 1 95 ? 14.690 -19.560 -15.268 1.00 48.19 95 PRO A CA 1
ATOM 739 C C . PRO A 1 95 ? 15.162 -20.894 -14.673 1.00 48.19 95 PRO A C 1
ATOM 741 O O . PRO A 1 95 ? 16.021 -21.572 -15.224 1.00 48.19 95 PRO A O 1
ATOM 744 N N . LEU A 1 96 ? 14.532 -21.320 -13.577 1.00 54.50 96 LEU A N 1
ATOM 745 C CA . LEU A 1 96 ? 14.511 -22.728 -13.160 1.00 54.50 96 LEU A CA 1
ATOM 746 C C . LEU A 1 96 ? 13.100 -23.290 -13.332 1.00 54.50 96 LEU A C 1
ATOM 748 O O . LEU A 1 96 ? 12.509 -23.792 -12.389 1.00 54.50 96 LEU A O 1
ATOM 752 N N . PHE A 1 97 ? 12.554 -23.182 -14.541 1.00 53.31 97 PHE A N 1
ATOM 753 C CA . PHE A 1 97 ? 11.461 -24.038 -15.002 1.00 53.31 97 PHE A CA 1
ATOM 754 C C . PHE A 1 97 ? 11.612 -24.248 -16.509 1.00 53.31 97 PHE A C 1
ATOM 756 O O . PHE A 1 97 ? 10.979 -23.578 -17.322 1.00 53.31 97 PHE A O 1
ATOM 763 N N . HIS A 1 98 ? 12.486 -25.179 -16.879 1.00 45.16 98 HIS A N 1
ATOM 764 C CA . HIS A 1 98 ? 12.359 -25.911 -18.132 1.00 45.16 98 HIS A CA 1
ATOM 765 C C . HIS A 1 98 ? 12.785 -27.361 -17.910 1.00 45.16 98 HIS A C 1
ATOM 767 O O . HIS A 1 98 ? 13.833 -27.620 -17.319 1.00 45.16 98 HIS A O 1
ATOM 773 N N . SER A 1 99 ? 11.979 -28.268 -18.469 1.00 49.50 99 SER A N 1
ATOM 774 C CA . SER A 1 99 ? 12.189 -29.719 -18.611 1.00 49.50 99 SER A CA 1
ATOM 775 C C . SER A 1 99 ? 11.636 -30.614 -17.491 1.00 49.50 99 SER A C 1
ATOM 777 O O . SER A 1 99 ? 12.375 -31.290 -16.784 1.00 49.50 99 SER A O 1
ATOM 779 N N . PHE A 1 100 ? 10.306 -30.691 -17.408 1.00 50.28 100 PHE A N 1
ATOM 780 C CA . PHE A 1 100 ? 9.627 -31.970 -17.171 1.00 50.28 100 PHE A CA 1
ATOM 781 C C . PHE A 1 100 ? 8.639 -32.202 -18.313 1.00 50.28 100 PHE A C 1
ATOM 783 O O . PHE A 1 100 ? 7.482 -31.816 -18.199 1.00 50.28 100 PHE A O 1
ATOM 790 N N . THR A 1 101 ? 9.138 -32.785 -19.400 1.00 60.91 101 THR A N 1
ATOM 791 C CA . THR A 1 101 ? 8.468 -33.760 -20.280 1.00 60.91 101 THR A CA 1
ATOM 792 C C . THR A 1 1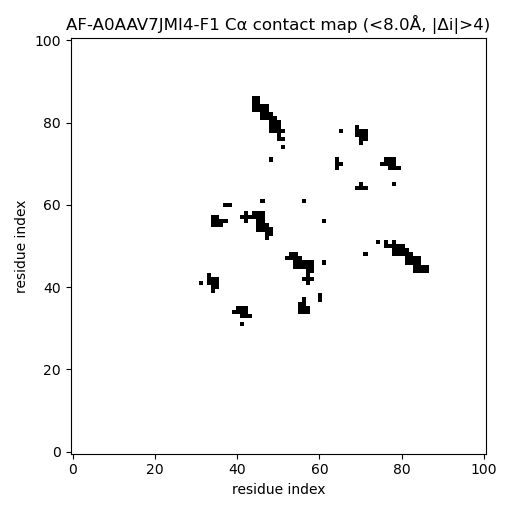01 ? 9.536 -34.392 -21.151 1.00 60.91 101 THR A C 1
ATOM 794 O O . THR A 1 101 ? 10.266 -33.602 -21.792 1.00 60.91 101 THR A O 1
#

Secondary structure (DSSP, 8-state):
--------------------------------TTB-TTT--B-SSEEEEETT----B-HHHHHHHHHHTSB-TTT--B--EEEEE----------------

pLDDT: mean 73.57, std 19.28, range [40.62, 95.62]

InterPro domains:
  IPR013083 Zinc finger, RING/FYVE/PHD-type [G3DSA:3.30.40.10] (11-88)

Radius of gyration: 24.23 Å; Cα contacts (8 Å, |Δi|>4): 96; chains: 1; bounding box: 69×43×54 Å

Foldseek 3Di:
DDDDDDDDDDDDPDDDDDDPDDDPPPPPPVPLPAAAPPPRDGAQKWKAFPPVRDTRHHPVVVVVCVVPPCADPPPRHHGPDMDIDRPPDPPDDDDPDDDDD

Nearest PDB structures (foldseek):
  3vk6-assembly1_A-2  TM=6.721E-01  e=1.668E-03  Mus musculus
  9fqh-assembly1_A  TM=7.939E-01  e=9.866E-03  Homo sapiens
  2k4d-assembly1_A  TM=6.941E-01  e=4.478E-03  Homo sapiens
  7nd1-assembly1_A  TM=5.738E-01  e=2.649E-02  Homo sapiens
  8i0t-assembly1_s  TM=5.991E-01  e=6.242E-01  Homo sapiens